Protein AF-A0A6G0AB98-F1 (afdb_monomer)

Secondary structure (DSSP, 8-state):
----PPPP-HHHHHHHHHS-EEE--TTHHHHHSPBP-SSSEEEEEEEEEEEEE-SS-EEEEEEEEEEESS-TT-EEEEEEEEETT--EEEEEEEEEEEEEEETTTTEEEEEEEEEEE--HHHHSSTT--TT-EEEE--S-SSHHHHHHHHHHHTTEEETTTTTT--

Mean predicted aligned error: 5.83 Å

Radius of gyration: 16.15 Å; Cα contacts (8 Å, |Δi|>4): 343; chains: 1; bounding box: 40×45×42 Å

Nearest PDB structures (foldseek):
  5lg4-assembly1_C  TM=4.489E-01  e=1.466E+00  Saccharomyces cerevisiae S288C
  6x7l-assembly1_A  TM=5.184E-01  e=6.003E+00  Streptomyces atroolivaceus
  7xsi-assembly3_E  TM=4.470E-01  e=6.786E+00  Sordaria araneosa
  3rpx-assembly1_A  TM=3.572E-01  e=4.698E+00  Homo sapiens

Foldseek 3Di:
DPPPQQPQAPVSLVCQLAPAQEDPDLCQVVQQPFDDDPDQKGKGKAWGPDFDDDPRFTWTKMKMKIAGNVDQLFIKIFIWTAGPVGDIAGAKMWGGFDWAALVVVRDIDHRAIKMFHFHNVQSPDPPGDRRRDIDGDPQDHGRSSRVVVNCVSSNYHYVCPPVPPD

Structure (mmCIF, N/CA/C/O backbone):
data_AF-A0A6G0AB98-F1
#
_entry.id   AF-A0A6G0AB98-F1
#
loop_
_atom_site.group_PDB
_atom_site.id
_atom_site.type_symbol
_atom_site.label_atom_id
_atom_site.label_alt_id
_atom_site.label_comp_id
_atom_site.label_asym_id
_atom_site.label_entity_id
_atom_site.label_seq_id
_atom_site.pdbx_PDB_ins_code
_atom_site.Cartn_x
_atom_site.Cartn_y
_atom_site.Cartn_z
_atom_site.occupancy
_atom_site.B_iso_or_equiv
_atom_site.auth_seq_id
_atom_site.auth_comp_id
_atom_site.auth_asym_id
_atom_site.auth_atom_id
_atom_site.pdbx_PDB_model_num
ATOM 1 N N . MET A 1 1 ? -6.832 20.910 23.004 1.00 36.12 1 MET A N 1
ATOM 2 C CA . MET A 1 1 ? -5.541 20.223 22.835 1.00 36.12 1 MET A CA 1
ATOM 3 C C . MET A 1 1 ? -5.924 18.856 22.326 1.00 36.12 1 MET A C 1
ATOM 5 O O . MET A 1 1 ? -6.606 18.168 23.071 1.00 36.12 1 MET A O 1
ATOM 9 N N . SER A 1 2 ? -5.697 18.563 21.042 1.00 37.28 2 SER A N 1
ATOM 10 C CA . SER A 1 2 ? -5.850 17.192 20.555 1.00 37.28 2 SER A CA 1
ATOM 11 C C . SER A 1 2 ? -4.825 16.373 21.320 1.00 37.28 2 SER A C 1
ATOM 13 O O . SER A 1 2 ? -3.649 16.739 21.347 1.00 37.28 2 SER A O 1
ATOM 15 N N . GLU A 1 3 ? -5.280 15.371 22.059 1.00 38.69 3 GLU A N 1
ATOM 16 C CA . GLU A 1 3 ? -4.364 14.322 22.473 1.00 38.69 3 GLU A CA 1
ATOM 17 C C . GLU A 1 3 ? -3.983 13.640 21.166 1.00 38.69 3 GLU A C 1
ATOM 19 O O . GLU A 1 3 ? -4.846 13.051 20.525 1.00 38.69 3 GLU A O 1
ATOM 24 N N . ASP A 1 4 ? -2.754 13.863 20.695 1.00 53.78 4 ASP A N 1
ATOM 25 C CA . ASP A 1 4 ? -2.233 13.122 19.552 1.00 53.78 4 ASP A CA 1
ATOM 26 C C . ASP A 1 4 ? -2.382 11.646 19.920 1.00 53.78 4 ASP A C 1
ATOM 28 O O . ASP A 1 4 ? -1.715 11.173 20.848 1.00 53.78 4 ASP A O 1
ATOM 32 N N . LEU A 1 5 ? -3.321 10.953 19.267 1.00 51.97 5 LEU A N 1
ATOM 33 C CA . LEU A 1 5 ? -3.477 9.520 19.452 1.00 51.97 5 LEU A CA 1
ATOM 34 C C . LEU A 1 5 ? -2.096 8.886 19.257 1.00 51.97 5 LEU A C 1
ATOM 36 O O . LEU A 1 5 ? -1.384 9.256 18.311 1.00 51.97 5 LEU A O 1
ATOM 40 N N . PRO A 1 6 ? -1.677 7.979 20.158 1.00 60.56 6 PRO A N 1
ATOM 41 C CA . PRO A 1 6 ? -0.426 7.279 19.957 1.00 60.56 6 PRO A CA 1
ATOM 42 C C . PRO A 1 6 ? -0.473 6.618 18.572 1.00 60.56 6 PRO A C 1
ATOM 44 O O . PRO A 1 6 ? -1.529 6.127 18.161 1.00 60.56 6 PRO A O 1
ATOM 47 N N . PRO A 1 7 ? 0.627 6.661 17.804 1.00 72.56 7 PRO A N 1
ATOM 48 C CA . PRO A 1 7 ? 0.669 5.969 16.526 1.00 72.56 7 PRO A CA 1
ATOM 49 C C . PRO A 1 7 ? 0.345 4.485 16.727 1.00 72.56 7 PRO A C 1
ATOM 51 O O . PRO A 1 7 ? 0.637 3.945 17.791 1.00 72.56 7 PRO A O 1
ATOM 54 N N . LEU A 1 8 ? -0.211 3.848 15.690 1.00 87.81 8 LEU A N 1
ATOM 55 C CA . LEU A 1 8 ? -0.480 2.406 15.681 1.00 87.81 8 LEU A CA 1
ATOM 56 C C . LEU A 1 8 ? 0.748 1.637 16.189 1.00 87.81 8 LEU A C 1
ATOM 58 O O . LEU A 1 8 ? 1.847 1.804 15.642 1.00 87.81 8 LEU A O 1
ATOM 62 N N . ASP A 1 9 ? 0.566 0.806 17.210 1.00 90.75 9 ASP A N 1
ATOM 63 C CA . ASP A 1 9 ? 1.617 -0.105 17.654 1.00 90.75 9 ASP A CA 1
ATOM 64 C C . ASP A 1 9 ? 1.677 -1.357 16.757 1.00 90.75 9 ASP A C 1
ATOM 66 O O . ASP A 1 9 ? 0.951 -1.481 15.763 1.00 90.75 9 ASP A O 1
ATOM 70 N N . GLN A 1 10 ? 2.594 -2.286 17.038 1.00 90.88 10 GLN A N 1
ATOM 71 C CA . GLN A 1 10 ? 2.712 -3.486 16.209 1.00 90.88 10 GLN A CA 1
ATOM 72 C C . GLN A 1 10 ? 1.481 -4.405 16.316 1.00 90.88 10 GLN A C 1
ATOM 74 O O . GLN A 1 10 ? 1.146 -5.061 15.330 1.00 90.88 10 GLN A O 1
ATOM 79 N N . GLU A 1 11 ? 0.787 -4.431 17.457 1.00 91.81 11 GLU A N 1
ATOM 80 C CA . GLU A 1 11 ? -0.433 -5.227 17.636 1.00 91.81 11 GLU A CA 1
ATOM 81 C C . GLU A 1 11 ? -1.573 -4.666 16.777 1.00 91.81 11 GLU A C 1
ATOM 83 O O . GLU A 1 11 ? -2.246 -5.423 16.070 1.00 91.81 11 GLU A O 1
ATOM 88 N N . ASP A 1 12 ? -1.726 -3.342 16.743 1.00 92.25 12 ASP A N 1
ATOM 89 C CA . ASP A 1 12 ? -2.669 -2.647 15.870 1.00 92.25 12 ASP A CA 1
ATOM 90 C C . ASP A 1 12 ? -2.392 -2.936 14.388 1.00 92.25 12 ASP A C 1
ATOM 92 O O . ASP A 1 12 ? -3.304 -3.240 13.612 1.00 92.25 12 ASP A O 1
ATOM 96 N N . ILE A 1 13 ? -1.122 -2.859 13.980 1.00 92.31 13 ILE A N 1
ATOM 97 C CA . ILE A 1 13 ? -0.692 -3.130 12.602 1.00 92.31 13 ILE A CA 1
ATOM 98 C C . ILE A 1 13 ? -1.013 -4.574 12.209 1.00 92.31 13 ILE A C 1
ATOM 100 O O . ILE A 1 13 ? -1.585 -4.807 11.138 1.00 92.31 13 ILE A O 1
ATOM 104 N N . ASP A 1 14 ? -0.667 -5.534 13.065 1.00 91.31 14 ASP A N 1
ATOM 105 C CA . ASP A 1 14 ? -0.902 -6.955 12.822 1.00 91.31 14 ASP A CA 1
ATOM 106 C C . ASP A 1 14 ? -2.406 -7.256 12.768 1.00 91.31 14 ASP A C 1
ATOM 108 O O . ASP A 1 14 ? -2.864 -7.996 11.890 1.00 91.31 14 ASP A O 1
ATOM 112 N N . HIS A 1 15 ? -3.201 -6.621 13.635 1.00 91.75 15 HIS A N 1
ATOM 113 C CA . HIS A 1 15 ? -4.658 -6.711 13.609 1.00 91.75 15 HIS A CA 1
ATOM 114 C C . HIS A 1 15 ? -5.240 -6.188 12.289 1.00 91.75 15 HIS A C 1
ATOM 116 O O . HIS A 1 15 ? -6.029 -6.881 11.645 1.00 91.75 15 HIS A O 1
ATOM 122 N N . LEU A 1 16 ? -4.823 -5.003 11.833 1.00 92.94 16 LEU A N 1
ATOM 123 C CA . LEU A 1 16 ? -5.271 -4.414 10.562 1.00 92.94 16 LEU A CA 1
ATOM 124 C C . LEU A 1 16 ? -4.850 -5.254 9.347 1.00 92.94 16 LEU A C 1
ATOM 126 O O . LEU A 1 16 ? -5.582 -5.344 8.354 1.00 92.94 16 LEU A O 1
ATOM 130 N N . ALA A 1 17 ? -3.682 -5.893 9.410 1.00 88.62 17 ALA A N 1
ATOM 131 C CA . ALA A 1 17 ? -3.240 -6.821 8.379 1.00 88.62 17 ALA A CA 1
ATOM 132 C C . ALA A 1 17 ? -4.113 -8.088 8.352 1.00 88.62 17 ALA A C 1
ATOM 134 O O . ALA A 1 17 ? -4.500 -8.526 7.266 1.00 88.62 17 ALA A O 1
ATOM 135 N N . ALA A 1 18 ? -4.480 -8.629 9.516 1.00 88.06 18 ALA A N 1
ATOM 136 C CA . ALA A 1 18 ? -5.177 -9.908 9.657 1.00 88.06 18 ALA A CA 1
ATOM 137 C C . ALA A 1 18 ? -6.712 -9.834 9.598 1.00 88.06 18 ALA A C 1
ATOM 139 O O . ALA A 1 18 ? -7.345 -10.852 9.314 1.00 88.06 18 ALA A O 1
ATOM 140 N N . VAL A 1 19 ? -7.322 -8.673 9.869 1.00 90.38 19 VAL A N 1
ATOM 141 C CA . VAL A 1 19 ? -8.788 -8.532 9.882 1.00 90.38 19 VAL A CA 1
ATOM 142 C C . VAL A 1 19 ? -9.377 -8.994 8.542 1.00 90.38 19 VAL A C 1
ATOM 144 O O . VAL A 1 19 ? -8.817 -8.641 7.497 1.00 90.38 19 VAL A O 1
ATOM 147 N N . PRO A 1 20 ? -10.464 -9.788 8.527 1.00 87.62 20 PRO A N 1
ATOM 148 C CA . PRO A 1 20 ? -11.136 -10.168 7.289 1.00 87.62 20 PRO A CA 1
ATOM 149 C C . PRO A 1 20 ? -11.519 -8.940 6.459 1.00 87.62 20 PRO A C 1
ATOM 151 O O . PRO A 1 20 ? -11.940 -7.921 7.001 1.00 87.62 20 PRO A O 1
ATOM 154 N N . LYS A 1 21 ? -11.349 -9.027 5.138 1.00 91.94 21 LYS A N 1
ATOM 155 C CA . LYS A 1 21 ? -11.644 -7.927 4.206 1.00 91.94 21 LYS A CA 1
ATOM 156 C C . LYS A 1 21 ? -12.653 -8.410 3.167 1.00 91.94 21 LYS A C 1
ATOM 158 O O . LYS A 1 21 ? -12.247 -8.716 2.041 1.00 91.94 21 LYS A O 1
ATOM 163 N N . PRO A 1 22 ? -13.938 -8.549 3.544 1.00 89.50 22 PRO A N 1
ATOM 164 C CA . PRO A 1 22 ? -14.971 -8.989 2.624 1.00 89.50 22 PRO A CA 1
ATOM 165 C C . PRO A 1 22 ? -15.165 -7.962 1.521 1.00 89.50 22 PRO A C 1
ATOM 167 O O . PRO A 1 22 ? -15.209 -6.752 1.747 1.00 89.50 22 PRO A O 1
ATOM 170 N N . VAL A 1 23 ? -15.285 -8.474 0.308 1.00 88.06 23 VAL A N 1
ATOM 171 C CA . VAL A 1 23 ? -15.580 -7.693 -0.878 1.00 88.06 23 VAL A CA 1
ATOM 172 C C . VAL A 1 23 ? -16.986 -8.048 -1.315 1.00 88.06 23 VAL A C 1
ATOM 174 O O . VAL A 1 23 ? -17.276 -9.196 -1.635 1.00 88.06 23 VAL A O 1
ATOM 177 N N . VAL A 1 24 ? -17.858 -7.048 -1.324 1.00 85.75 24 VAL A N 1
ATOM 178 C CA . VAL A 1 24 ? -19.284 -7.232 -1.628 1.00 85.75 24 VAL A CA 1
ATOM 179 C C . VAL A 1 24 ? -19.609 -6.965 -3.096 1.00 85.75 24 VAL A C 1
ATOM 181 O O . VAL A 1 24 ? -20.650 -7.397 -3.590 1.00 85.75 24 VAL A O 1
ATOM 184 N N . ASP A 1 25 ? -18.713 -6.288 -3.816 1.00 85.50 25 ASP A N 1
ATOM 185 C CA . ASP A 1 25 ? -18.896 -5.949 -5.224 1.00 85.50 25 ASP A CA 1
ATOM 186 C C . ASP A 1 25 ? -18.151 -6.930 -6.126 1.00 85.50 25 ASP A C 1
ATOM 188 O O . ASP A 1 25 ? -16.922 -6.982 -6.143 1.00 85.50 25 ASP A O 1
ATOM 192 N N . SER A 1 26 ? -18.895 -7.657 -6.959 1.00 84.12 26 SER A N 1
ATOM 193 C CA . SER A 1 26 ? -18.311 -8.579 -7.949 1.00 84.12 26 SER A CA 1
ATOM 194 C C . SER A 1 26 ? -17.345 -7.907 -8.943 1.00 84.12 26 SER A C 1
ATOM 196 O O . SER A 1 26 ? -16.467 -8.577 -9.480 1.00 84.12 26 SER A O 1
ATOM 198 N N . ASP A 1 27 ? -17.458 -6.588 -9.154 1.00 87.62 27 ASP A N 1
ATOM 199 C CA . ASP A 1 27 ? -16.566 -5.791 -10.012 1.00 87.62 27 ASP A CA 1
ATOM 200 C C . ASP A 1 27 ? -15.618 -4.868 -9.219 1.00 87.62 27 ASP A C 1
ATOM 202 O O . ASP A 1 27 ? -15.140 -3.852 -9.726 1.00 87.62 27 ASP A O 1
ATOM 206 N N . TRP A 1 28 ? -15.302 -5.194 -7.962 1.00 88.75 28 TRP A N 1
ATOM 207 C CA . TRP A 1 28 ? -14.364 -4.403 -7.151 1.00 88.75 28 TRP A CA 1
ATOM 208 C C . TRP A 1 28 ? -13.027 -4.139 -7.864 1.00 88.75 28 TRP A C 1
ATOM 210 O O . TRP A 1 28 ? -12.443 -3.062 -7.731 1.00 88.75 28 TRP A O 1
ATOM 220 N N . LEU A 1 29 ? -12.547 -5.103 -8.661 1.00 89.69 29 LEU A N 1
ATOM 221 C CA . LEU A 1 29 ? -11.317 -4.974 -9.436 1.00 89.69 29 LEU A CA 1
ATOM 222 C C . LEU A 1 29 ? -11.471 -3.919 -10.537 1.00 89.69 29 LEU A C 1
ATOM 224 O O . LEU A 1 29 ? -10.561 -3.115 -10.750 1.00 89.69 29 LEU A O 1
ATOM 228 N N . GLY A 1 30 ? -12.621 -3.896 -11.217 1.00 88.69 30 GLY A N 1
ATOM 229 C CA . GLY A 1 30 ? -12.983 -2.843 -12.157 1.00 88.69 30 GLY A CA 1
ATOM 230 C C . GLY A 1 30 ? -13.007 -1.482 -11.474 1.00 88.69 30 GLY A C 1
ATOM 231 O O . GLY A 1 30 ? -12.367 -0.559 -11.964 1.00 88.69 30 GLY A O 1
ATOM 232 N N . MET A 1 31 ? -13.629 -1.373 -10.298 1.00 89.00 31 MET A N 1
ATOM 233 C CA . MET A 1 31 ? -13.705 -0.130 -9.513 1.00 89.00 31 MET A CA 1
ATOM 234 C C . MET A 1 31 ? -12.331 0.371 -9.041 1.00 89.00 31 MET A C 1
ATOM 236 O O . MET A 1 31 ? -12.058 1.576 -9.060 1.00 89.00 31 MET A O 1
ATOM 240 N N . LEU A 1 32 ? -11.450 -0.549 -8.639 1.00 92.06 32 LEU A N 1
ATOM 241 C CA . LEU A 1 32 ? -10.101 -0.234 -8.178 1.00 92.06 32 LEU A CA 1
ATOM 242 C C . LEU A 1 32 ? -9.171 0.156 -9.327 1.00 92.06 32 LEU A C 1
ATOM 244 O O . LEU A 1 32 ? -8.235 0.929 -9.114 1.00 92.06 32 LEU A O 1
ATOM 248 N N . ARG A 1 33 ? -9.403 -0.349 -10.543 1.00 89.25 33 ARG A N 1
ATOM 249 C CA . ARG A 1 33 ? -8.554 -0.026 -11.690 1.00 89.25 33 ARG A CA 1
ATOM 250 C C . ARG A 1 33 ? -8.510 1.488 -11.921 1.00 89.25 33 ARG A C 1
ATOM 252 O O . ARG A 1 33 ? -9.536 2.168 -11.868 1.00 89.25 33 ARG A O 1
ATOM 259 N N . PRO A 1 34 ? -7.325 2.062 -12.177 1.00 85.12 34 PRO A N 1
ATOM 260 C CA . PRO A 1 34 ? -7.220 3.497 -12.376 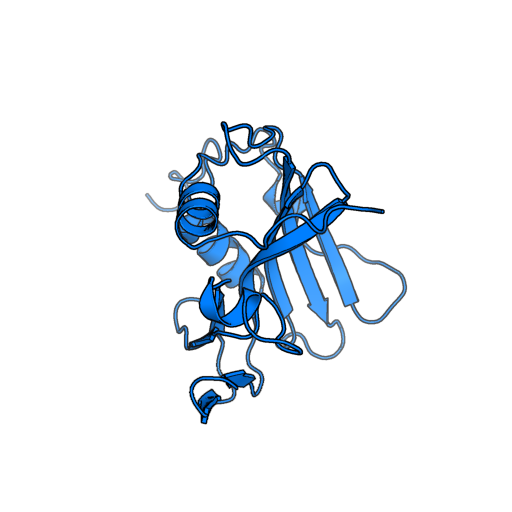1.00 85.12 34 PRO A CA 1
ATOM 261 C C . PRO A 1 34 ? -7.986 3.981 -13.613 1.00 85.12 34 PRO A C 1
ATOM 263 O O . PRO A 1 34 ? -7.680 3.604 -14.743 1.00 85.12 34 PRO A O 1
ATOM 266 N N . HIS A 1 35 ? -8.943 4.885 -13.411 1.00 85.12 35 HIS A N 1
ATOM 267 C CA . HIS A 1 35 ? -9.712 5.501 -14.495 1.00 85.12 35 HIS A CA 1
ATOM 268 C C . HIS A 1 35 ? -9.161 6.881 -14.856 1.00 85.12 35 HIS A C 1
ATOM 270 O O . HIS A 1 35 ? -8.546 7.558 -14.025 1.00 85.12 35 HIS A O 1
ATOM 276 N N . ARG A 1 36 ? -9.405 7.326 -16.100 1.00 69.75 36 ARG A N 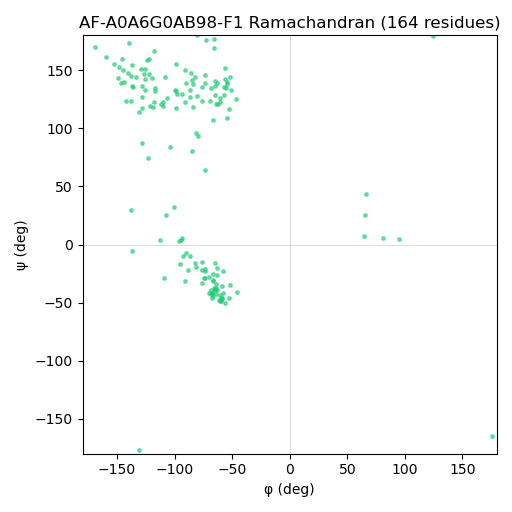1
ATOM 277 C CA . ARG A 1 36 ? -8.982 8.651 -16.586 1.00 69.75 36 ARG A CA 1
ATOM 278 C C . ARG A 1 36 ? -9.451 9.760 -15.645 1.00 69.75 36 ARG A C 1
ATOM 280 O O . ARG A 1 36 ? -10.640 10.035 -15.529 1.00 69.75 36 ARG A O 1
ATOM 287 N N . ARG A 1 37 ? -8.484 10.456 -15.053 1.00 66.38 37 ARG A N 1
ATOM 288 C CA . ARG A 1 37 ? -8.663 11.758 -14.403 1.00 66.38 37 ARG A CA 1
ATOM 289 C C . ARG A 1 37 ? -7.815 12.801 -15.129 1.00 66.38 37 ARG A C 1
ATOM 291 O O . ARG A 1 37 ? -6.966 12.462 -15.949 1.00 66.38 37 ARG A O 1
ATOM 298 N N . ARG A 1 38 ? -8.054 14.087 -14.857 1.00 69.38 38 ARG A N 1
ATOM 299 C CA . ARG A 1 38 ? -7.125 15.149 -15.279 1.00 69.38 38 ARG A CA 1
ATOM 300 C C . ARG A 1 38 ? -5.794 14.961 -14.535 1.00 69.38 38 ARG A C 1
ATOM 302 O O . ARG A 1 38 ? -5.808 14.883 -13.312 1.00 69.38 38 ARG A O 1
ATOM 309 N N . GLY A 1 39 ? -4.675 14.929 -15.259 1.00 81.50 39 GLY A N 1
ATOM 310 C CA . GLY A 1 39 ? -3.323 14.785 -14.701 1.00 81.50 39 GLY A CA 1
ATOM 311 C C . GLY A 1 39 ? -2.556 13.603 -15.298 1.00 81.50 39 GLY A C 1
ATOM 312 O O . GLY A 1 39 ? -3.082 12.898 -16.147 1.00 81.50 39 GLY A O 1
ATOM 313 N N . ILE A 1 40 ? -1.307 13.407 -14.861 1.00 83.31 40 ILE A N 1
ATOM 314 C CA . ILE A 1 40 ? -0.446 12.297 -15.317 1.00 83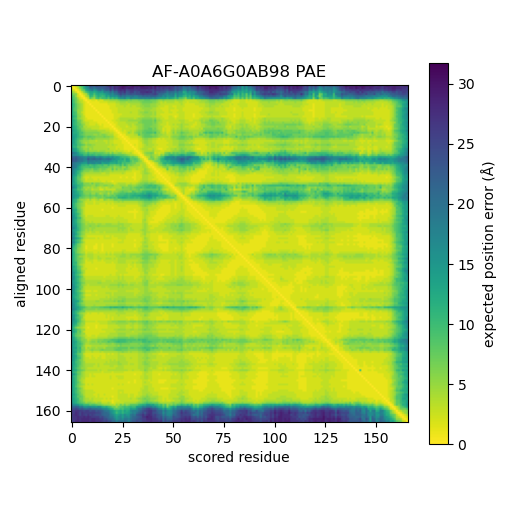.31 40 ILE A CA 1
ATOM 315 C C . ILE A 1 40 ? -0.714 10.977 -14.585 1.00 83.31 40 ILE A C 1
ATOM 317 O O . ILE A 1 40 ? -0.260 9.932 -15.033 1.00 83.31 40 ILE A O 1
ATOM 321 N N . ASN A 1 41 ? -1.417 11.021 -13.451 1.00 88.12 41 ASN A N 1
ATOM 322 C CA . ASN A 1 41 ? -1.728 9.849 -12.643 1.00 88.12 41 ASN A CA 1
ATOM 323 C C . ASN A 1 41 ? -3.204 9.489 -12.795 1.00 88.12 41 ASN A C 1
ATOM 325 O O . ASN A 1 41 ? -4.085 10.310 -12.530 1.00 88.12 41 ASN A O 1
ATOM 329 N N . LEU A 1 42 ? -3.460 8.240 -13.161 1.00 88.44 42 LEU A N 1
ATOM 330 C CA . LEU A 1 42 ? -4.763 7.617 -12.992 1.00 88.44 42 LEU A CA 1
ATOM 331 C C . LEU A 1 42 ? -4.868 7.106 -11.559 1.00 88.44 42 LEU A C 1
ATOM 333 O O . LEU A 1 42 ? -3.873 6.627 -11.017 1.00 88.44 42 LEU A O 1
ATOM 337 N N . VAL A 1 43 ? -6.060 7.177 -10.965 1.00 91.31 43 VAL A N 1
ATOM 338 C CA . VAL A 1 43 ? -6.309 6.675 -9.607 1.00 91.31 43 VAL A CA 1
ATOM 339 C C . VAL A 1 43 ? -7.638 5.931 -9.568 1.00 91.31 43 VAL A C 1
ATOM 341 O O . VAL A 1 43 ? -8.627 6.413 -10.126 1.00 91.31 43 VAL A O 1
ATOM 344 N N . GLY A 1 44 ? -7.654 4.784 -8.900 1.00 93.62 44 GLY A N 1
ATOM 345 C CA . GLY A 1 44 ? -8.861 4.076 -8.488 1.00 93.62 44 GLY A CA 1
ATOM 346 C C . GLY A 1 44 ? -8.850 3.832 -6.981 1.00 93.62 44 GLY A C 1
ATOM 347 O O . GLY A 1 44 ? -7.804 3.919 -6.329 1.00 93.62 44 GLY A O 1
ATOM 348 N N . ARG A 1 45 ? -10.036 3.609 -6.420 1.00 94.81 45 ARG A N 1
ATOM 349 C CA . ARG A 1 45 ? -10.271 3.435 -4.984 1.00 94.81 45 ARG A CA 1
ATOM 350 C C . ARG A 1 45 ? -11.420 2.454 -4.803 1.00 94.81 45 ARG A C 1
ATOM 352 O O . ARG A 1 45 ? -12.412 2.560 -5.518 1.00 94.81 45 ARG A O 1
ATOM 359 N N . TYR A 1 46 ? -11.281 1.558 -3.837 1.00 95.19 46 TYR A N 1
ATOM 360 C CA . TYR A 1 46 ? -12.346 0.670 -3.395 1.00 95.19 46 TYR A CA 1
ATOM 361 C C . TYR A 1 46 ? -12.429 0.732 -1.871 1.00 95.19 46 TYR A C 1
ATOM 363 O O . TYR A 1 46 ? -11.472 0.369 -1.189 1.00 95.19 46 TYR A O 1
ATOM 371 N N . ASP A 1 47 ? -13.533 1.255 -1.347 1.00 95.00 47 ASP A N 1
ATOM 372 C CA . ASP A 1 47 ? -13.781 1.309 0.092 1.00 95.00 47 ASP A CA 1
ATOM 373 C C . ASP A 1 47 ? -14.298 -0.054 0.559 1.00 95.00 47 ASP A C 1
ATOM 375 O O . ASP A 1 47 ? -15.239 -0.590 -0.026 1.00 95.00 47 ASP A O 1
ATOM 379 N N . LEU A 1 48 ? -13.670 -0.627 1.588 1.00 93.50 48 LEU A N 1
ATOM 380 C CA . LEU A 1 48 ? -14.155 -1.874 2.170 1.00 93.50 48 LEU A CA 1
ATOM 381 C C . LEU A 1 48 ? -15.419 -1.579 2.994 1.00 93.50 48 LEU A C 1
ATOM 383 O O . LEU A 1 48 ? -15.474 -0.557 3.683 1.00 93.50 48 LEU A O 1
ATOM 387 N N . PRO A 1 49 ? -16.443 -2.444 2.917 1.00 87.25 49 PRO A N 1
ATOM 388 C CA . PRO A 1 49 ? -17.758 -2.164 3.490 1.00 87.25 49 PRO A CA 1
ATOM 389 C C . PRO A 1 49 ? -17.757 -2.182 5.022 1.00 87.25 49 PRO A C 1
ATOM 391 O O . PRO A 1 49 ? -18.574 -1.507 5.645 1.00 87.25 49 PRO A O 1
ATOM 394 N N . GLU A 1 50 ? -16.854 -2.954 5.629 1.00 85.94 50 GLU A N 1
ATOM 395 C CA . GLU A 1 50 ? -16.771 -3.113 7.076 1.00 85.94 50 GLU A CA 1
ATOM 396 C C . GLU A 1 50 ? -15.773 -2.126 7.687 1.00 85.94 50 GLU A C 1
ATOM 398 O O . GLU A 1 50 ? -14.620 -2.007 7.260 1.00 85.94 50 GLU A O 1
ATOM 403 N N . SER A 1 51 ? -16.224 -1.417 8.720 1.00 85.06 51 SER A N 1
ATOM 404 C CA . SER A 1 51 ? -15.342 -0.658 9.599 1.00 85.06 51 SER A CA 1
ATOM 405 C C . SER A 1 51 ? -14.565 -1.601 10.511 1.00 85.06 51 SER A C 1
ATOM 407 O O . SER A 1 51 ? -15.108 -2.593 10.995 1.00 85.06 51 SER A O 1
ATOM 409 N N . VAL A 1 52 ? -13.324 -1.240 10.820 1.00 86.88 52 VAL A N 1
ATOM 410 C CA . VAL A 1 52 ? -12.554 -1.908 11.871 1.00 86.88 52 VAL A CA 1
ATOM 411 C C . VAL A 1 52 ? -12.952 -1.279 13.200 1.00 86.88 52 VAL A C 1
ATOM 413 O O . VAL A 1 52 ? -12.758 -0.077 13.386 1.00 86.88 52 VAL A O 1
ATOM 416 N N . GLU A 1 53 ? -13.516 -2.080 14.104 1.00 82.94 53 GLU A N 1
ATOM 417 C CA . GLU A 1 53 ? -13.804 -1.684 15.484 1.00 82.94 53 GLU A CA 1
ATOM 418 C C . GLU A 1 53 ? -13.225 -2.719 16.463 1.00 82.94 53 GLU A C 1
ATOM 420 O O . GLU A 1 53 ? -13.621 -3.885 16.476 1.00 82.94 53 GLU A O 1
ATOM 425 N N . SER A 1 54 ? -12.287 -2.280 17.300 1.00 78.25 54 SER A N 1
ATOM 426 C CA . SER A 1 54 ? -11.732 -3.016 18.438 1.00 78.25 54 SER A CA 1
ATOM 427 C C . SER A 1 54 ? -11.754 -2.126 19.691 1.00 78.25 54 SER A C 1
ATOM 429 O O . SER A 1 54 ? -12.263 -1.006 19.658 1.00 78.25 54 SER A O 1
ATOM 431 N N . GLN A 1 55 ? -11.225 -2.606 20.823 1.00 71.50 55 GLN A N 1
ATOM 432 C CA . GLN A 1 55 ? -11.076 -1.749 22.010 1.00 71.50 55 GLN A CA 1
ATOM 433 C C . GLN A 1 55 ? -10.114 -0.571 21.773 1.00 71.50 55 GLN A C 1
ATOM 435 O O . GLN A 1 55 ? -10.269 0.456 22.430 1.00 71.50 55 GLN A O 1
ATOM 440 N N . ALA A 1 56 ? -9.157 -0.717 20.850 1.00 77.88 56 ALA A N 1
ATOM 441 C CA . ALA A 1 56 ? -8.104 0.262 20.575 1.00 77.88 56 ALA A CA 1
ATOM 442 C C . ALA A 1 56 ? -8.276 0.985 19.227 1.00 77.88 56 ALA A C 1
ATOM 444 O O . ALA A 1 56 ? -7.885 2.142 19.096 1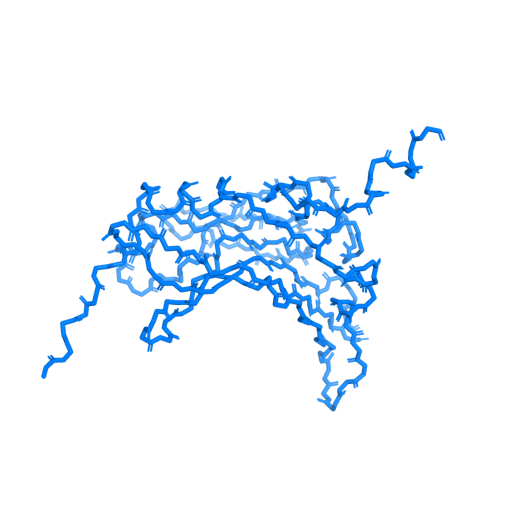.00 77.88 56 ALA A O 1
ATOM 445 N N . LEU A 1 57 ? -8.903 0.342 18.235 1.00 86.56 57 LEU A N 1
ATOM 446 C CA . LEU A 1 57 ? -9.000 0.855 16.869 1.00 86.56 57 LEU A CA 1
ATOM 447 C C . LEU A 1 57 ? -10.441 1.124 16.464 1.00 86.56 57 LEU A C 1
ATOM 449 O O . LEU A 1 57 ? -11.321 0.280 16.620 1.00 86.56 57 LEU A O 1
ATOM 453 N N . LYS A 1 58 ? -10.661 2.285 15.850 1.00 91.56 58 LYS A N 1
ATOM 454 C CA . LYS A 1 58 ? -11.903 2.601 15.151 1.00 91.56 58 LYS A CA 1
ATOM 455 C C . LYS A 1 58 ? -11.596 3.313 13.846 1.00 91.56 58 LYS A C 1
ATOM 457 O O . LYS A 1 58 ? -10.971 4.371 13.860 1.00 91.56 58 LYS A O 1
ATOM 462 N N . GLY A 1 59 ? -12.064 2.767 12.728 1.00 94.12 59 GLY A N 1
ATOM 463 C CA . GLY A 1 59 ? -11.846 3.391 11.429 1.00 94.12 59 GLY A CA 1
ATOM 464 C C . GLY A 1 59 ? -12.353 2.582 10.245 1.00 94.12 59 GLY A C 1
ATOM 465 O O . GLY A 1 59 ? -13.141 1.648 10.381 1.00 94.12 59 GLY A O 1
ATOM 466 N N . THR A 1 60 ? -11.894 2.961 9.059 1.00 96.00 60 THR A N 1
ATOM 467 C CA . THR A 1 60 ? -12.283 2.349 7.784 1.00 96.00 60 THR A CA 1
ATOM 468 C C . THR A 1 60 ? -11.060 1.895 7.009 1.00 96.00 60 THR A C 1
ATOM 470 O O . THR A 1 60 ? -9.981 2.478 7.127 1.00 96.00 60 THR A O 1
ATOM 473 N N . LEU A 1 61 ? -11.234 0.856 6.196 1.00 96.31 61 LEU A N 1
ATOM 474 C CA . LEU A 1 61 ? -10.208 0.381 5.281 1.00 96.31 61 LEU A CA 1
ATOM 475 C C . LEU A 1 61 ? -10.595 0.711 3.841 1.00 96.31 61 LEU A C 1
ATOM 477 O O . LEU A 1 61 ? -11.759 0.632 3.454 1.00 96.31 61 LEU A O 1
ATOM 481 N N . HIS A 1 62 ? -9.605 1.035 3.022 1.00 96.56 62 HIS A N 1
ATOM 482 C CA . HIS A 1 62 ? -9.796 1.133 1.583 1.00 96.56 62 HIS A CA 1
ATOM 483 C C . HIS A 1 62 ? -8.566 0.660 0.822 1.00 96.56 62 HIS A C 1
ATOM 485 O O . HIS A 1 62 ? -7.425 0.798 1.271 1.00 96.56 62 HIS A O 1
ATOM 491 N N . LEU A 1 63 ? -8.815 0.135 -0.369 1.00 96.94 63 LEU A N 1
ATOM 492 C CA . LEU A 1 63 ? -7.804 -0.117 -1.376 1.00 96.94 63 LEU A CA 1
ATOM 493 C C . LEU A 1 63 ? -7.667 1.107 -2.276 1.00 96.94 63 LEU A C 1
ATOM 495 O O . LEU A 1 63 ? -8.636 1.822 -2.551 1.00 96.94 63 LEU A O 1
ATOM 499 N N . TYR A 1 64 ? -6.469 1.320 -2.800 1.00 96.81 64 TYR A N 1
ATOM 500 C CA . TYR A 1 64 ? -6.243 2.271 -3.879 1.00 96.81 64 TYR A CA 1
ATOM 501 C C . TYR A 1 64 ? -5.297 1.684 -4.917 1.00 96.81 64 TYR A C 1
ATOM 503 O O . TYR A 1 64 ? -4.436 0.876 -4.583 1.00 96.81 64 TYR A O 1
ATOM 511 N N . ALA A 1 65 ? -5.407 2.164 -6.151 1.00 97.38 65 ALA A N 1
ATOM 512 C CA . ALA A 1 65 ? -4.431 1.928 -7.203 1.00 97.38 65 ALA A CA 1
ATOM 513 C C . ALA A 1 65 ? -4.105 3.242 -7.912 1.00 97.38 65 ALA A C 1
ATOM 515 O O . ALA A 1 65 ? -4.972 4.096 -8.108 1.00 97.38 65 ALA A O 1
ATOM 516 N N . ARG A 1 66 ? -2.851 3.407 -8.320 1.00 96.06 66 ARG A N 1
ATOM 517 C CA . ARG A 1 66 ? -2.344 4.552 -9.069 1.00 96.06 66 ARG A CA 1
ATOM 518 C C . ARG A 1 66 ? -1.447 4.063 -10.196 1.00 96.06 66 ARG A C 1
ATOM 520 O O . ARG A 1 66 ? -0.564 3.238 -9.977 1.00 96.06 66 ARG A O 1
ATOM 527 N N . LEU A 1 67 ? -1.629 4.643 -11.377 1.00 96.25 67 LEU A N 1
ATOM 528 C CA . LEU A 1 67 ? -0.771 4.419 -12.536 1.00 96.25 67 LEU A CA 1
ATOM 529 C C . LEU A 1 67 ? -0.309 5.754 -13.112 1.00 96.25 67 LEU A C 1
ATOM 531 O O . LEU A 1 67 ? -1.141 6.605 -13.438 1.00 96.25 67 LEU A O 1
ATOM 535 N N . ASN A 1 68 ? 0.998 5.924 -13.288 1.00 94.69 68 ASN A N 1
ATOM 536 C CA . ASN A 1 68 ? 1.541 7.018 -14.077 1.00 94.69 68 ASN A CA 1
ATOM 537 C C . ASN A 1 68 ? 1.376 6.714 -15.576 1.00 94.69 68 ASN A C 1
ATOM 539 O O . ASN A 1 68 ? 1.836 5.695 -16.085 1.00 94.69 68 ASN A O 1
ATOM 543 N N . GLN A 1 69 ? 0.708 7.609 -16.301 1.00 91.00 69 GLN A N 1
ATOM 544 C CA . GLN A 1 69 ? 0.401 7.429 -17.722 1.00 91.00 69 GLN A CA 1
ATOM 545 C C . GLN A 1 69 ? 1.614 7.595 -18.640 1.00 91.00 69 GLN A C 1
ATOM 547 O O . GLN A 1 69 ? 1.583 7.123 -19.773 1.00 91.00 69 GLN A O 1
ATOM 552 N N . GLN A 1 70 ? 2.650 8.299 -18.185 1.00 92.75 70 GLN A N 1
ATOM 553 C CA . GLN A 1 70 ? 3.882 8.514 -18.947 1.00 92.75 70 GLN A CA 1
ATOM 554 C C . GLN A 1 70 ? 4.918 7.428 -18.652 1.00 92.75 70 GLN A C 1
ATOM 556 O O . GLN A 1 70 ? 5.682 7.054 -19.538 1.00 92.75 70 GLN A O 1
ATOM 561 N N . TYR A 1 71 ? 4.908 6.900 -17.429 1.00 92.75 71 TYR A N 1
ATOM 562 C CA . TYR A 1 71 ? 5.825 5.867 -16.964 1.00 92.75 71 TYR A CA 1
ATOM 563 C C . TYR A 1 71 ? 5.026 4.728 -16.346 1.00 92.75 71 TYR A C 1
ATOM 565 O O . TYR A 1 71 ? 4.801 4.702 -15.147 1.00 92.75 71 TYR A O 1
ATOM 573 N N . VAL A 1 72 ? 4.595 3.765 -17.160 1.00 92.94 72 VAL A N 1
ATOM 574 C CA . VAL A 1 72 ? 3.711 2.679 -16.695 1.00 92.94 72 VAL A CA 1
ATOM 575 C C . VAL A 1 72 ? 4.339 1.777 -15.628 1.00 92.94 72 VAL A C 1
ATOM 577 O O . VAL A 1 72 ? 3.609 1.116 -14.900 1.00 92.94 72 VAL A O 1
ATOM 580 N N . ALA A 1 73 ? 5.672 1.771 -15.515 1.00 95.50 73 ALA A N 1
ATOM 581 C CA . ALA A 1 73 ? 6.402 1.110 -14.434 1.00 95.50 73 ALA A CA 1
ATOM 582 C C . ALA A 1 73 ? 6.299 1.866 -13.093 1.00 95.50 73 ALA A C 1
ATOM 584 O O . ALA A 1 73 ? 6.466 1.270 -12.037 1.00 95.50 73 ALA A O 1
ATOM 585 N N . ASP A 1 74 ? 5.970 3.160 -13.117 1.00 95.94 74 ASP A N 1
ATOM 586 C CA . ASP A 1 74 ? 5.661 3.962 -11.935 1.00 95.94 74 ASP A CA 1
ATOM 587 C C . ASP A 1 74 ? 4.180 3.778 -11.559 1.00 95.94 74 ASP A C 1
ATOM 589 O O . ASP A 1 74 ? 3.300 4.589 -11.872 1.00 95.94 74 ASP A O 1
ATOM 593 N N . TYR A 1 75 ? 3.906 2.667 -10.882 1.00 97.31 75 TYR A N 1
ATOM 594 C CA . TYR A 1 75 ? 2.596 2.334 -10.336 1.00 97.31 75 TYR A CA 1
ATOM 595 C C . TYR A 1 75 ? 2.661 2.105 -8.829 1.00 97.31 75 TYR A C 1
ATOM 597 O O . TYR A 1 75 ? 3.719 1.839 -8.255 1.00 97.31 75 TYR A O 1
ATOM 605 N N . SER A 1 76 ? 1.511 2.221 -8.172 1.00 97.56 76 SER A N 1
ATOM 606 C CA . SER A 1 76 ? 1.364 1.827 -6.775 1.00 97.56 76 SER A CA 1
ATOM 607 C C . SER A 1 76 ? -0.046 1.339 -6.474 1.00 97.56 76 SER A C 1
ATOM 609 O O . SER A 1 76 ? -1.015 1.883 -6.993 1.00 97.56 76 SER A O 1
ATOM 611 N N . THR A 1 77 ? -0.175 0.337 -5.615 1.00 98.31 77 THR A N 1
ATOM 612 C CA . THR A 1 77 ? -1.460 -0.127 -5.075 1.00 98.31 77 THR A CA 1
ATOM 613 C C . THR A 1 77 ? -1.284 -0.474 -3.609 1.00 98.31 77 THR A C 1
ATOM 615 O O . THR A 1 77 ? -0.196 -0.883 -3.207 1.00 98.31 77 THR A O 1
ATOM 618 N N . GLY A 1 78 ? -2.301 -0.282 -2.780 1.00 97.19 78 GLY A N 1
ATOM 619 C CA . GLY A 1 78 ? -2.144 -0.544 -1.354 1.00 97.19 78 GLY A CA 1
ATOM 620 C C . GLY A 1 78 ? -3.434 -0.545 -0.560 1.00 97.19 78 GLY A C 1
ATOM 621 O O . GLY A 1 78 ? -4.485 -0.135 -1.052 1.00 97.19 78 GLY A O 1
ATOM 622 N N . LEU A 1 79 ? -3.302 -0.995 0.684 1.00 96.88 79 LEU A N 1
ATOM 623 C CA . LEU A 1 79 ? -4.321 -0.959 1.722 1.00 96.88 79 LEU A CA 1
ATOM 624 C C . LEU A 1 79 ? -4.048 0.222 2.654 1.00 96.88 79 LEU A C 1
ATOM 626 O O . LEU A 1 79 ? -2.921 0.420 3.120 1.00 96.88 79 LEU A O 1
ATOM 630 N N . VAL A 1 80 ? -5.091 0.988 2.945 1.00 96.19 80 VAL A N 1
ATOM 631 C CA . VAL A 1 80 ? -5.036 2.140 3.840 1.00 96.19 80 VAL A CA 1
ATOM 632 C C . VAL A 1 80 ? -6.083 1.984 4.927 1.00 96.19 80 VAL A C 1
ATOM 634 O O . VAL A 1 80 ? -7.240 1.704 4.626 1.00 96.19 80 VAL A O 1
ATOM 637 N N . PHE A 1 81 ? -5.673 2.221 6.166 1.00 95.69 81 PHE A N 1
ATOM 638 C CA . PHE A 1 81 ? -6.561 2.422 7.302 1.00 95.69 81 PHE A CA 1
ATOM 639 C C . PHE A 1 81 ? -6.717 3.917 7.559 1.00 95.69 81 PHE A C 1
ATOM 641 O O . PHE A 1 81 ? -5.722 4.638 7.593 1.00 95.69 81 PHE A O 1
ATOM 648 N N . THR A 1 82 ? -7.948 4.385 7.728 1.00 94.38 82 THR A N 1
ATOM 649 C CA . THR A 1 82 ? -8.246 5.752 8.156 1.00 94.38 82 THR A CA 1
ATOM 650 C C . THR A 1 82 ? -9.001 5.691 9.475 1.00 94.38 82 THR A C 1
ATOM 652 O O . THR A 1 82 ? -10.088 5.112 9.517 1.00 94.38 82 THR A O 1
ATOM 655 N N . ASP A 1 83 ? -8.424 6.259 10.532 1.00 92.19 83 ASP A N 1
ATOM 656 C CA . ASP A 1 83 ? -9.020 6.257 11.869 1.00 92.19 83 ASP A CA 1
ATOM 657 C C . ASP A 1 83 ? -10.224 7.216 11.982 1.00 92.19 83 ASP A C 1
ATOM 659 O O . ASP A 1 83 ? -10.578 7.937 11.043 1.00 92.19 83 ASP A O 1
ATOM 663 N N . GLY A 1 84 ? -10.879 7.216 13.144 1.00 87.88 84 GLY A N 1
ATOM 664 C CA . GLY A 1 84 ? -12.022 8.086 13.435 1.00 87.88 84 GLY A CA 1
ATOM 665 C C . GLY A 1 84 ? -11.706 9.588 13.469 1.00 87.88 84 GLY A C 1
ATOM 666 O O . GLY A 1 84 ? -12.634 10.392 13.381 1.00 87.88 84 GLY A O 1
ATOM 667 N N . GLU A 1 85 ? -10.432 9.974 13.570 1.00 88.06 85 GLU A N 1
ATOM 668 C CA . GLU A 1 85 ? -9.974 11.369 13.532 1.00 88.06 85 GLU A CA 1
ATOM 669 C C . GLU A 1 85 ? -9.580 11.822 12.116 1.00 88.06 85 GLU A C 1
ATOM 671 O O . GLU A 1 85 ? -9.412 13.016 11.856 1.00 88.06 85 GLU A O 1
ATOM 676 N N . GLY A 1 86 ? -9.495 10.882 11.172 1.00 89.00 86 GLY A N 1
ATOM 677 C CA . GLY A 1 86 ? -9.126 11.114 9.780 1.00 89.00 86 GLY A CA 1
ATOM 678 C C . GLY A 1 86 ? -7.642 10.892 9.478 1.00 89.00 86 GLY A C 1
ATOM 679 O O . GLY A 1 86 ? -7.223 11.114 8.334 1.00 89.00 86 GLY A O 1
ATOM 680 N N . ASN A 1 87 ? -6.839 10.426 10.439 1.00 89.06 87 ASN A N 1
ATOM 681 C CA . ASN A 1 87 ? -5.451 10.048 10.183 1.00 89.06 87 ASN A CA 1
ATOM 682 C C . ASN A 1 87 ? -5.424 8.794 9.310 1.00 89.06 87 ASN A C 1
ATOM 684 O O . ASN A 1 87 ? -6.174 7.846 9.528 1.00 89.06 87 ASN A O 1
ATOM 688 N N . SER A 1 88 ? -4.575 8.798 8.281 1.00 91.81 88 SER A N 1
ATOM 689 C CA . SER A 1 88 ? -4.518 7.720 7.291 1.00 91.81 88 SER A CA 1
ATOM 690 C C . SER A 1 88 ? -3.161 7.030 7.281 1.00 91.81 88 SER A C 1
ATOM 692 O O . SER A 1 88 ? -2.141 7.652 6.978 1.00 91.81 88 SER A O 1
ATOM 694 N N . TYR A 1 89 ? -3.182 5.722 7.506 1.00 92.38 89 TYR A N 1
ATOM 695 C CA . TYR A 1 89 ? -2.026 4.84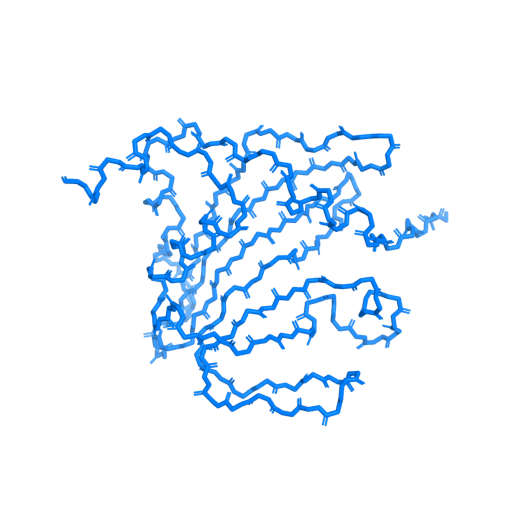7 7.626 1.00 92.38 89 TYR A CA 1
ATOM 696 C C . TYR A 1 89 ? -1.973 3.889 6.436 1.00 92.38 89 TYR A C 1
ATOM 698 O O . TYR A 1 89 ? -2.908 3.126 6.186 1.00 92.38 89 TYR A O 1
ATOM 706 N N . ARG A 1 90 ? -0.878 3.925 5.668 1.00 93.88 90 ARG A N 1
ATOM 707 C CA . ARG A 1 90 ? -0.648 2.969 4.571 1.00 93.88 90 ARG A CA 1
ATOM 708 C C . ARG A 1 90 ? -0.102 1.677 5.158 1.00 93.88 90 ARG A C 1
ATOM 710 O O . ARG A 1 90 ? 1.099 1.573 5.373 1.00 93.88 90 ARG A O 1
ATOM 717 N N . ILE A 1 91 ? -0.992 0.719 5.396 1.00 95.06 91 ILE A N 1
ATOM 718 C CA . ILE A 1 91 ? -0.662 -0.550 6.051 1.00 95.06 91 ILE A CA 1
ATOM 719 C C . ILE A 1 91 ? 0.251 -1.397 5.164 1.00 95.06 91 ILE A C 1
ATOM 721 O O . ILE A 1 91 ? 1.281 -1.898 5.612 1.00 95.06 91 ILE A O 1
ATOM 725 N N . LEU A 1 92 ? -0.096 -1.498 3.881 1.00 96.06 92 LEU A N 1
ATOM 726 C CA . LEU A 1 92 ? 0.686 -2.222 2.886 1.00 96.06 92 LEU A CA 1
ATOM 727 C C . LEU A 1 92 ? 0.608 -1.501 1.544 1.00 96.06 92 LEU A C 1
ATOM 729 O O . LEU A 1 92 ? -0.461 -1.025 1.152 1.00 96.06 92 LEU A O 1
ATOM 733 N N . ARG A 1 93 ? 1.725 -1.427 0.820 1.00 97.44 93 ARG A N 1
ATOM 734 C CA . ARG A 1 93 ? 1.751 -0.882 -0.542 1.00 97.44 93 ARG A CA 1
ATOM 735 C C . ARG A 1 93 ? 2.700 -1.658 -1.440 1.00 97.44 93 ARG A C 1
ATOM 737 O O . ARG A 1 93 ? 3.898 -1.671 -1.198 1.00 97.44 93 ARG A O 1
ATOM 744 N N . CYS A 1 94 ? 2.187 -2.172 -2.545 1.00 98.25 94 CYS A N 1
ATOM 745 C CA . CYS A 1 94 ? 2.982 -2.701 -3.644 1.00 98.25 94 CYS A CA 1
ATOM 746 C C . CYS A 1 94 ? 3.336 -1.558 -4.601 1.00 98.25 94 CYS A C 1
ATOM 748 O O . CYS A 1 94 ? 2.453 -0.825 -5.058 1.00 98.25 94 CYS A O 1
ATOM 750 N N . ASN A 1 95 ? 4.620 -1.402 -4.905 1.00 97.81 95 ASN A N 1
ATOM 751 C CA . ASN A 1 95 ? 5.130 -0.377 -5.805 1.00 97.81 95 ASN A CA 1
ATOM 752 C C . ASN A 1 95 ? 5.852 -1.001 -6.993 1.00 97.81 95 ASN A C 1
ATOM 754 O O . ASN A 1 95 ? 6.591 -1.976 -6.845 1.00 97.81 95 ASN A O 1
ATOM 758 N N . GLY A 1 96 ? 5.691 -0.373 -8.155 1.00 97.75 96 GLY A N 1
ATOM 759 C CA . GLY A 1 96 ? 6.524 -0.670 -9.309 1.00 97.75 96 GLY A CA 1
ATOM 760 C C . GLY A 1 96 ? 7.991 -0.288 -9.089 1.00 97.75 96 GLY A C 1
ATOM 761 O O . GLY A 1 96 ? 8.327 0.373 -8.095 1.00 97.75 96 GLY A O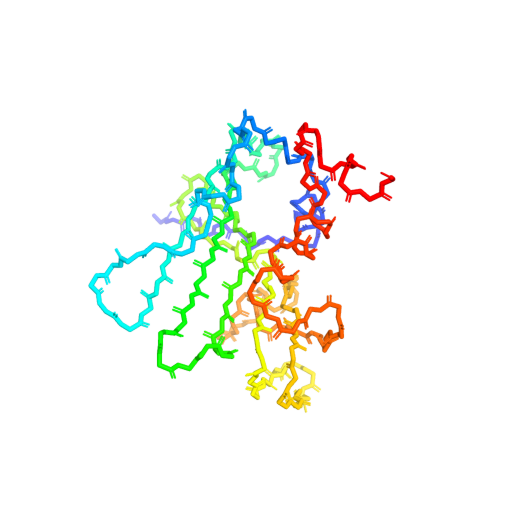 1
ATOM 762 N N . PRO A 1 97 ? 8.878 -0.723 -9.998 1.00 97.12 97 PRO A N 1
ATOM 763 C CA . PRO A 1 97 ? 10.310 -0.538 -9.845 1.00 97.12 97 PRO A CA 1
ATOM 764 C C . PRO A 1 97 ? 10.660 0.948 -9.781 1.00 97.12 97 PRO A C 1
ATOM 766 O O . PRO A 1 97 ? 10.308 1.740 -10.656 1.00 97.12 97 PRO A O 1
ATOM 769 N N . HIS A 1 98 ? 11.307 1.309 -8.681 1.00 94.94 98 HIS A N 1
ATOM 770 C CA . HIS A 1 98 ? 12.032 2.554 -8.511 1.00 94.94 98 HIS A CA 1
ATOM 771 C C . HIS A 1 98 ? 13.028 2.368 -7.370 1.00 94.94 98 HIS A C 1
ATOM 773 O O . HIS A 1 98 ? 12.893 1.482 -6.523 1.00 94.94 98 HIS A O 1
ATOM 779 N N . ARG A 1 99 ? 14.027 3.244 -7.316 1.00 95.88 99 ARG A N 1
ATOM 780 C CA . ARG A 1 99 ? 15.005 3.242 -6.233 1.00 95.88 99 ARG A CA 1
ATOM 781 C C . ARG A 1 99 ? 14.353 3.678 -4.915 1.00 95.88 99 ARG A C 1
ATOM 783 O O . ARG A 1 99 ? 13.849 4.797 -4.822 1.00 95.88 99 ARG A O 1
ATOM 790 N N . HIS A 1 100 ? 14.452 2.838 -3.886 1.00 96.44 100 HIS A N 1
ATOM 791 C CA . HIS A 1 100 ? 13.940 3.113 -2.536 1.00 96.44 100 HIS A CA 1
ATOM 792 C C . HIS A 1 100 ? 15.056 3.021 -1.487 1.00 96.44 100 HIS A C 1
ATOM 794 O O . HIS A 1 100 ? 15.989 2.234 -1.639 1.00 96.44 100 HIS A O 1
ATOM 800 N N . TYR A 1 101 ? 14.978 3.832 -0.430 1.00 96.69 101 TYR A N 1
ATOM 801 C CA . TYR A 1 101 ? 15.930 3.808 0.684 1.00 96.69 101 TYR A CA 1
ATOM 802 C C . TYR A 1 101 ? 15.205 3.540 1.996 1.00 96.69 101 TYR A C 1
ATOM 804 O O . TYR A 1 101 ? 14.377 4.337 2.438 1.00 96.69 101 TYR A O 1
ATOM 812 N N . ASN A 1 102 ? 15.573 2.436 2.630 1.00 97.06 102 ASN A N 1
ATOM 813 C CA . ASN A 1 102 ? 15.158 2.086 3.973 1.00 97.06 102 ASN A CA 1
ATOM 814 C C . ASN A 1 102 ? 16.026 2.870 4.967 1.00 97.06 102 ASN A C 1
ATOM 816 O O . ASN A 1 102 ? 17.138 2.457 5.300 1.00 97.06 102 ASN A O 1
ATOM 820 N N . SER A 1 103 ? 15.540 4.039 5.395 1.00 94.81 103 SER A N 1
ATOM 821 C CA . SER A 1 103 ? 16.305 5.000 6.201 1.00 94.81 103 SER A CA 1
ATOM 822 C C . SER A 1 103 ? 16.819 4.437 7.523 1.00 94.81 103 SER A C 1
ATOM 824 O O . SER A 1 103 ? 17.959 4.722 7.882 1.00 94.81 103 SER A O 1
ATOM 826 N N . LEU A 1 104 ? 16.008 3.650 8.238 1.00 93.88 104 LEU A N 1
ATOM 827 C CA . LEU A 1 104 ? 16.421 3.058 9.516 1.00 93.88 104 LEU A CA 1
ATOM 828 C C . LEU A 1 104 ? 17.399 1.889 9.323 1.00 93.88 104 LEU A C 1
ATOM 830 O O . LEU A 1 104 ? 18.256 1.661 10.170 1.00 93.88 104 LEU A O 1
ATOM 834 N N . GLU A 1 105 ? 17.307 1.182 8.195 1.00 95.81 105 GLU A N 1
ATOM 835 C CA . GLU A 1 105 ? 18.201 0.072 7.830 1.00 95.81 105 GLU A CA 1
ATOM 836 C C . GLU A 1 105 ? 19.521 0.564 7.229 1.00 95.81 105 GLU A C 1
ATOM 838 O O . GLU A 1 105 ? 20.482 -0.195 7.133 1.00 95.81 105 GLU A O 1
ATOM 843 N N . GLY A 1 106 ? 19.561 1.806 6.744 1.00 95.94 106 GLY A N 1
ATOM 844 C CA . GLY A 1 106 ? 20.684 2.311 5.964 1.00 95.94 106 GLY A CA 1
ATOM 845 C C . GLY A 1 106 ? 20.856 1.610 4.610 1.00 95.94 106 GLY A C 1
ATOM 846 O O . GLY A 1 106 ? 21.967 1.556 4.081 1.00 95.94 106 GLY A O 1
ATOM 847 N N . GLN A 1 107 ? 19.783 1.042 4.048 1.00 96.81 107 GLN A N 1
ATOM 848 C CA . GLN A 1 107 ? 19.844 0.139 2.894 1.00 96.81 107 GLN A CA 1
ATOM 849 C C . GLN A 1 107 ? 19.115 0.705 1.670 1.00 96.81 107 GLN A C 1
ATOM 851 O O . GLN A 1 107 ? 17.958 1.115 1.746 1.00 96.81 107 GLN A O 1
ATOM 856 N N . TRP A 1 108 ? 19.772 0.653 0.508 1.00 96.81 108 TRP A N 1
ATOM 857 C CA . TRP A 1 108 ? 19.128 0.903 -0.783 1.00 96.81 108 TRP A CA 1
ATOM 858 C C . TRP A 1 108 ? 18.507 -0.375 -1.341 1.00 96.81 108 TRP A C 1
ATOM 860 O O . TRP A 1 108 ? 19.167 -1.412 -1.409 1.00 96.81 108 TRP A O 1
ATOM 870 N N . LEU A 1 109 ? 17.268 -0.267 -1.805 1.00 95.12 109 LEU A N 1
ATOM 871 C CA . LEU A 1 109 ? 16.652 -1.244 -2.689 1.00 95.12 109 LEU A CA 1
ATOM 872 C C . LEU A 1 109 ? 16.946 -0.841 -4.137 1.00 95.12 109 LEU A C 1
ATOM 874 O O . LEU A 1 109 ? 16.935 0.347 -4.484 1.00 95.12 109 LEU A O 1
ATOM 878 N N . ALA A 1 110 ? 17.263 -1.839 -4.961 1.00 92.69 110 ALA A N 1
ATOM 879 C CA . ALA A 1 110 ? 17.517 -1.652 -6.383 1.00 92.69 110 ALA A CA 1
ATOM 880 C C . ALA A 1 110 ? 16.244 -1.199 -7.119 1.00 92.69 110 ALA A C 1
ATOM 882 O O . ALA A 1 110 ? 15.174 -1.082 -6.526 1.00 92.69 110 ALA A O 1
ATOM 883 N N . ASP A 1 111 ? 16.368 -0.939 -8.421 1.00 94.12 111 ASP A N 1
ATOM 884 C CA . ASP A 1 111 ? 15.246 -0.571 -9.291 1.00 94.12 111 ASP A CA 1
ATOM 885 C C . ASP A 1 111 ? 14.356 -1.795 -9.592 1.00 94.12 111 ASP A C 1
ATOM 887 O O . ASP A 1 111 ? 14.308 -2.321 -10.703 1.00 94.12 111 ASP A O 1
ATOM 891 N N . THR A 1 112 ? 13.731 -2.325 -8.541 1.00 95.44 112 THR A N 1
ATOM 892 C CA . THR A 1 112 ? 12.924 -3.547 -8.536 1.00 95.44 112 THR A CA 1
ATOM 893 C C . THR A 1 112 ? 11.576 -3.278 -7.878 1.00 95.44 112 THR A C 1
ATOM 895 O O . THR A 1 112 ? 11.504 -2.426 -6.982 1.00 95.44 112 THR A O 1
ATOM 898 N N . PRO A 1 113 ? 10.513 -4.007 -8.262 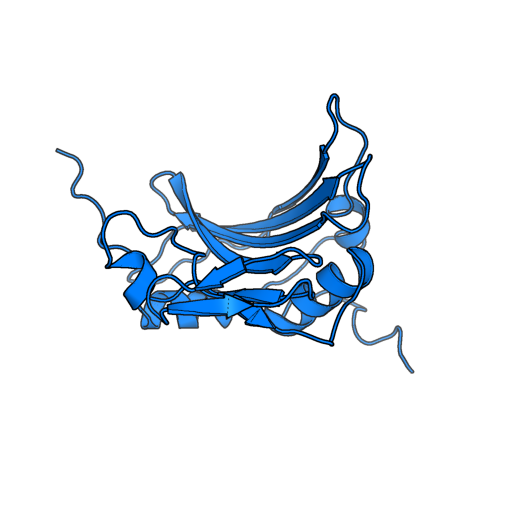1.00 98.06 113 PRO A N 1
ATOM 899 C CA . PRO A 1 113 ? 9.271 -3.998 -7.506 1.00 98.06 113 PRO A CA 1
ATOM 900 C C . PRO A 1 113 ? 9.537 -4.290 -6.028 1.00 98.06 113 PRO A C 1
ATOM 902 O O . PRO A 1 113 ? 10.449 -5.045 -5.671 1.00 98.06 113 PRO A O 1
ATOM 905 N N . HIS A 1 114 ? 8.778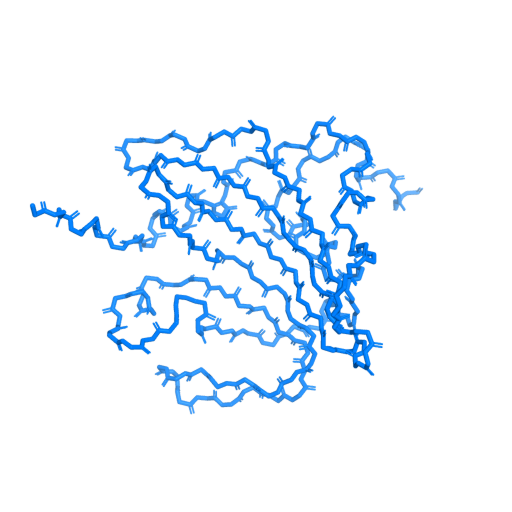 -3.641 -5.158 1.00 98.12 114 HIS A N 1
ATOM 906 C CA . HIS A 1 114 ? 8.934 -3.795 -3.719 1.00 98.12 114 HIS A CA 1
ATOM 907 C C . HIS A 1 114 ? 7.620 -3.532 -2.996 1.00 98.12 114 HIS A C 1
ATOM 909 O O . HIS A 1 114 ? 6.729 -2.832 -3.492 1.00 98.12 114 HIS A O 1
ATOM 915 N N . VAL A 1 115 ? 7.504 -4.115 -1.811 1.00 98.06 115 VAL A N 1
ATOM 916 C CA . VAL A 1 115 ? 6.344 -3.989 -0.939 1.00 98.06 115 VAL A CA 1
ATOM 917 C C . VAL A 1 115 ? 6.746 -3.168 0.271 1.00 98.06 115 VAL A C 1
ATOM 919 O O . VAL A 1 115 ? 7.693 -3.501 0.974 1.00 98.06 115 VAL A O 1
ATOM 922 N N . HIS A 1 116 ? 6.036 -2.070 0.492 1.00 97.31 116 HIS A N 1
ATOM 923 C CA . HIS A 1 116 ? 6.121 -1.309 1.723 1.00 97.31 116 HIS A CA 1
ATOM 924 C C . HIS A 1 116 ? 5.192 -1.898 2.768 1.00 97.31 116 HIS A C 1
ATOM 926 O O . HIS A 1 116 ? 4.042 -2.230 2.463 1.00 97.31 116 HIS A O 1
ATOM 932 N N . HIS A 1 117 ? 5.669 -1.900 4.005 1.00 92.75 117 HIS A N 1
ATOM 933 C CA . HIS A 1 117 ? 4.897 -2.275 5.177 1.00 92.75 117 HIS A CA 1
ATOM 934 C C . HIS A 1 117 ? 5.016 -1.165 6.211 1.00 92.75 117 HIS A C 1
ATOM 936 O O . HIS A 1 117 ? 6.108 -0.634 6.443 1.00 92.75 117 HIS A O 1
ATOM 942 N N . VAL A 1 118 ? 3.895 -0.810 6.832 1.00 91.94 118 VAL A N 1
ATOM 943 C CA . VAL A 1 118 ? 3.951 -0.014 8.056 1.00 91.94 118 VAL A CA 1
ATOM 944 C C . VAL A 1 118 ? 4.625 -0.846 9.147 1.00 91.94 118 VAL A C 1
ATOM 946 O O . VAL A 1 118 ? 4.430 -2.057 9.232 1.00 91.94 118 VAL A O 1
ATOM 949 N N . THR A 1 119 ? 5.454 -0.205 9.963 1.00 92.69 119 THR A N 1
ATOM 950 C CA . THR A 1 119 ? 6.075 -0.841 11.130 1.00 92.69 119 THR A CA 1
ATOM 951 C C . THR A 1 119 ? 6.033 0.137 12.292 1.00 92.69 119 THR A C 1
ATOM 953 O O . THR A 1 119 ? 6.224 1.340 12.080 1.00 92.69 119 THR A O 1
ATOM 956 N N . GLU A 1 120 ? 5.847 -0.367 13.510 1.00 92.88 120 GLU A N 1
ATOM 957 C CA . GLU A 1 120 ? 5.816 0.461 14.724 1.00 92.88 120 GLU A CA 1
ATOM 958 C C . GLU A 1 120 ? 7.072 1.343 14.820 1.00 92.88 120 GLU A C 1
ATOM 960 O O . GLU A 1 120 ? 7.002 2.557 14.990 1.00 92.88 120 GLU A O 1
ATOM 965 N N . ARG A 1 121 ? 8.252 0.765 14.580 1.00 91.88 121 ARG A N 1
ATOM 966 C CA . ARG A 1 121 ? 9.534 1.491 14.623 1.00 91.88 121 ARG A CA 1
ATOM 967 C C . ARG A 1 121 ? 9.625 2.670 13.642 1.00 91.88 121 ARG A C 1
ATOM 969 O O . ARG A 1 121 ? 10.258 3.668 13.970 1.00 91.88 121 ARG A O 1
ATOM 976 N N . TYR A 1 122 ? 9.029 2.570 12.447 1.00 91.88 122 TYR A N 1
ATOM 977 C CA . TYR A 1 122 ? 8.994 3.683 11.489 1.00 91.88 122 TYR A CA 1
ATOM 978 C C . TYR A 1 122 ? 7.962 4.737 11.896 1.00 91.88 122 TYR A C 1
ATOM 980 O O . TYR A 1 122 ? 8.198 5.919 11.659 1.00 91.88 122 TYR A O 1
ATOM 988 N N . LEU A 1 123 ? 6.852 4.333 12.521 1.00 89.62 123 LEU A N 1
ATOM 989 C CA . LEU A 1 123 ? 5.846 5.252 13.058 1.00 89.62 123 LEU A CA 1
ATOM 990 C C . LEU A 1 123 ? 6.361 6.048 14.264 1.00 89.62 123 LEU A C 1
ATOM 992 O O . LEU A 1 123 ? 6.098 7.242 14.369 1.00 89.62 123 LEU A O 1
ATOM 996 N N . MET A 1 124 ? 7.134 5.406 15.139 1.00 88.75 124 MET A N 1
ATOM 997 C CA . MET A 1 124 ? 7.684 6.016 16.353 1.00 88.75 124 MET A CA 1
ATOM 998 C C . MET A 1 124 ? 8.870 6.951 16.084 1.00 88.75 124 MET A C 1
ATOM 1000 O O . MET A 1 124 ? 9.265 7.720 16.962 1.00 88.75 124 MET A O 1
ATOM 1004 N N . HIS A 1 125 ? 9.469 6.896 14.890 1.00 87.19 125 HIS A N 1
ATOM 1005 C CA . HIS A 1 125 ? 10.647 7.694 14.579 1.00 87.19 125 HIS A CA 1
ATOM 1006 C C . HIS A 1 125 ? 10.267 9.053 13.964 1.00 87.19 125 HIS A C 1
ATOM 1008 O O . HIS A 1 125 ? 9.669 9.102 12.884 1.00 87.19 125 HIS A O 1
ATOM 1014 N N . PRO A 1 126 ? 10.694 10.185 14.559 1.00 81.88 126 PRO A N 1
ATOM 1015 C CA . PRO A 1 126 ? 10.423 11.505 14.004 1.00 81.88 126 PRO A CA 1
ATOM 1016 C C . PRO A 1 126 ? 10.929 11.639 12.565 1.00 81.88 126 PRO A C 1
ATOM 1018 O O . PRO A 1 126 ? 12.020 11.165 12.231 1.00 81.88 126 PRO A O 1
ATOM 1021 N N . ASN A 1 127 ? 10.159 12.341 11.732 1.00 82.56 127 ASN A N 1
ATOM 1022 C CA . ASN A 1 127 ? 10.457 12.633 10.322 1.00 82.56 127 ASN A CA 1
ATOM 1023 C C . ASN A 1 127 ? 10.525 11.415 9.385 1.00 82.56 127 ASN A C 1
ATOM 1025 O O . ASN A 1 127 ? 10.891 11.574 8.217 1.00 82.56 127 ASN A O 1
ATOM 1029 N N . MET A 1 128 ? 10.179 10.214 9.853 1.00 85.06 128 MET A N 1
ATOM 1030 C CA . MET A 1 128 ? 10.025 9.059 8.977 1.00 85.06 128 MET A CA 1
ATOM 1031 C C . MET A 1 128 ? 8.618 9.024 8.384 1.00 85.06 128 MET A C 1
ATOM 1033 O O . MET A 1 128 ? 7.639 9.449 8.993 1.00 85.06 128 MET A O 1
ATOM 1037 N N . LYS A 1 129 ? 8.514 8.522 7.152 1.00 86.00 129 LYS A N 1
ATOM 1038 C CA . LYS A 1 129 ? 7.211 8.176 6.582 1.00 86.00 129 LYS A CA 1
ATOM 1039 C C . LYS A 1 129 ? 6.756 6.864 7.218 1.00 86.00 129 LYS A C 1
ATOM 1041 O O . LYS A 1 129 ? 7.543 5.924 7.266 1.00 86.00 129 LYS A O 1
ATOM 1046 N N . HIS A 1 130 ? 5.487 6.797 7.619 1.00 83.50 130 HIS A N 1
ATOM 1047 C CA . HIS A 1 130 ? 4.825 5.582 8.121 1.00 83.50 130 HIS A CA 1
ATOM 1048 C C . HIS A 1 130 ? 5.083 4.326 7.278 1.00 83.50 130 HIS A C 1
ATOM 1050 O O . HIS A 1 130 ? 5.365 3.264 7.813 1.00 83.50 130 HIS A O 1
ATOM 1056 N N . ASP A 1 131 ? 5.079 4.468 5.956 1.00 87.69 131 ASP A N 1
ATOM 1057 C CA . ASP A 1 131 ? 5.345 3.418 4.975 1.00 87.69 131 ASP A CA 1
ATOM 1058 C C . ASP A 1 131 ? 6.781 3.482 4.424 1.00 87.69 131 ASP A C 1
ATOM 1060 O O . ASP A 1 131 ? 7.022 3.243 3.242 1.00 87.69 131 ASP A O 1
ATOM 1064 N N . GLY A 1 132 ? 7.740 3.919 5.240 1.00 91.62 132 GLY A N 1
ATOM 1065 C CA . GLY A 1 132 ? 9.128 4.128 4.825 1.00 91.62 132 GLY A CA 1
ATOM 1066 C C . GLY A 1 132 ? 9.936 2.840 4.676 1.00 91.62 132 GLY A C 1
ATOM 1067 O O . GLY A 1 132 ? 10.922 2.840 3.945 1.00 91.62 132 GLY A O 1
ATOM 1068 N N . TYR A 1 133 ? 9.515 1.755 5.322 1.00 96.06 133 TYR A N 1
ATOM 1069 C CA . TYR A 1 133 ? 10.137 0.444 5.177 1.00 96.06 133 TYR A CA 1
ATOM 1070 C C . TYR A 1 133 ? 9.593 -0.289 3.953 1.00 96.06 133 TYR A C 1
ATOM 1072 O O . TYR A 1 133 ? 8.382 -0.270 3.719 1.00 96.06 133 TYR A O 1
ATOM 1080 N N . ALA A 1 134 ? 10.471 -0.951 3.198 1.00 97.56 134 ALA A N 1
ATOM 1081 C CA . ALA A 1 134 ? 10.086 -1.837 2.110 1.00 97.56 134 ALA A CA 1
ATOM 1082 C C . ALA A 1 134 ? 11.018 -3.041 1.938 1.00 97.56 134 ALA A C 1
ATOM 1084 O O . ALA A 1 134 ? 12.190 -3.011 2.322 1.00 97.56 134 ALA A O 1
ATOM 1085 N N . GLU A 1 135 ? 10.500 -4.066 1.271 1.00 97.38 135 GLU A N 1
ATOM 1086 C CA . GLU A 1 135 ? 11.207 -5.282 0.880 1.00 97.38 135 GLU A CA 1
ATOM 1087 C C . GLU A 1 135 ? 11.064 -5.513 -0.625 1.00 97.38 135 GLU A C 1
ATOM 1089 O O . GLU A 1 135 ? 10.014 -5.247 -1.208 1.00 97.38 135 GLU A O 1
ATOM 1094 N N . ILE A 1 136 ? 12.122 -6.002 -1.275 1.00 97.62 136 ILE A N 1
ATOM 1095 C CA . ILE A 1 136 ? 12.076 -6.354 -2.702 1.00 97.62 136 ILE A CA 1
ATOM 1096 C C . ILE A 1 136 ? 11.076 -7.496 -2.907 1.00 97.62 136 ILE A C 1
ATOM 1098 O O . ILE A 1 136 ? 11.068 -8.450 -2.135 1.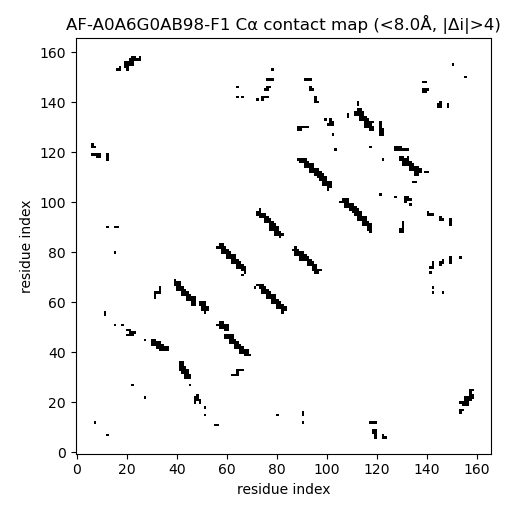00 97.62 136 ILE A O 1
ATOM 1102 N N . SER A 1 137 ? 10.285 -7.427 -3.978 1.00 96.88 137 SER A N 1
ATOM 1103 C CA . SER A 1 137 ? 9.388 -8.508 -4.388 1.00 96.88 137 SER A CA 1
ATOM 1104 C C . SER A 1 137 ? 9.617 -8.891 -5.846 1.00 96.88 137 SER A C 1
ATOM 1106 O O . SER A 1 137 ? 9.955 -8.064 -6.695 1.00 96.88 137 SER A O 1
ATOM 1108 N N . THR A 1 138 ? 9.424 -10.177 -6.123 1.00 96.31 138 THR A N 1
ATOM 1109 C CA . THR A 1 138 ? 9.426 -10.765 -7.467 1.00 96.31 138 THR A CA 1
ATOM 1110 C C . THR A 1 138 ? 8.044 -11.270 -7.883 1.00 96.31 138 THR A C 1
ATOM 1112 O O . THR A 1 138 ? 7.912 -11.864 -8.950 1.00 96.31 138 THR A O 1
ATOM 1115 N N . ASP A 1 139 ? 7.021 -11.050 -7.056 1.00 97.12 139 ASP A N 1
ATOM 1116 C CA . ASP A 1 139 ? 5.697 -11.673 -7.204 1.00 97.12 139 ASP A CA 1
ATOM 1117 C C . ASP A 1 139 ? 4.762 -10.886 -8.130 1.00 97.12 139 ASP A C 1
ATOM 1119 O O . ASP A 1 139 ? 3.690 -11.357 -8.506 1.00 97.12 139 ASP A O 1
ATOM 1123 N N . PHE A 1 140 ? 5.167 -9.676 -8.510 1.00 97.62 140 PHE A N 1
ATOM 1124 C CA . PHE A 1 140 ? 4.457 -8.815 -9.443 1.00 97.62 140 PHE A CA 1
ATOM 1125 C C . PHE A 1 140 ? 5.449 -7.955 -10.229 1.00 97.62 140 PHE A C 1
ATOM 1127 O O . PHE A 1 140 ? 6.548 -7.649 -9.765 1.00 97.62 140 PHE A O 1
ATOM 1134 N N . ASN A 1 141 ? 5.066 -7.562 -11.440 1.00 96.62 141 ASN A N 1
ATOM 1135 C CA . ASN A 1 141 ? 5.886 -6.714 -12.312 1.00 96.62 141 ASN A CA 1
ATOM 1136 C C . ASN A 1 141 ? 5.084 -5.609 -13.020 1.00 96.62 141 ASN A C 1
ATOM 1138 O O . ASN A 1 141 ? 5.678 -4.717 -13.624 1.00 96.62 141 ASN A O 1
ATOM 1142 N N . ASP A 1 142 ? 3.763 -5.602 -12.866 1.00 96.75 142 ASP A N 1
ATOM 1143 C CA . ASP A 1 142 ? 2.851 -4.575 -13.355 1.00 96.75 142 ASP A CA 1
ATOM 1144 C C . ASP A 1 142 ? 1.758 -4.272 -12.313 1.00 96.75 142 ASP A C 1
ATOM 1146 O O . ASP A 1 142 ? 1.663 -4.922 -11.269 1.00 96.75 142 ASP A O 1
ATOM 1150 N N . LEU A 1 143 ? 0.928 -3.259 -12.575 1.00 96.75 143 LEU A N 1
ATOM 1151 C CA . LEU A 1 143 ? -0.115 -2.855 -11.631 1.00 96.75 143 LEU A CA 1
ATOM 1152 C C . LEU A 1 143 ? -1.169 -3.952 -11.402 1.00 96.75 143 LEU A C 1
ATOM 1154 O O . LEU A 1 143 ? -1.647 -4.117 -10.283 1.00 96.75 143 LEU A O 1
ATOM 1158 N N . ASP A 1 144 ? -1.542 -4.698 -12.442 1.00 94.88 144 ASP A N 1
ATOM 1159 C CA . ASP A 1 144 ? -2.601 -5.707 -12.357 1.00 94.88 144 ASP A CA 1
ATOM 1160 C C . ASP A 1 144 ? -2.152 -6.919 -11.520 1.00 94.88 144 ASP A C 1
ATOM 1162 O O . ASP A 1 144 ? -2.914 -7.428 -10.696 1.00 94.88 144 ASP A O 1
ATOM 1166 N N . SER A 1 145 ? -0.913 -7.384 -11.695 1.00 96.44 145 SER A N 1
ATOM 1167 C CA . SER A 1 145 ? -0.293 -8.400 -10.835 1.00 96.44 145 SER A CA 1
ATOM 1168 C C . SER A 1 145 ? -0.076 -7.879 -9.413 1.00 96.44 145 SER A C 1
ATOM 1170 O O . SER A 1 145 ? -0.350 -8.611 -8.464 1.00 96.44 145 SER A O 1
ATOM 1172 N N . ALA A 1 146 ? 0.287 -6.604 -9.238 1.00 97.62 146 ALA A N 1
ATOM 1173 C CA . ALA A 1 146 ? 0.423 -5.989 -7.918 1.00 97.62 146 ALA A CA 1
ATOM 1174 C C . ALA A 1 146 ? -0.913 -5.902 -7.162 1.00 97.62 146 ALA A C 1
ATOM 1176 O O . ALA A 1 146 ? -0.941 -6.127 -5.955 1.00 97.62 146 ALA A O 1
ATOM 1177 N N . ILE A 1 147 ? -2.031 -5.611 -7.843 1.00 96.25 147 ILE A N 1
ATOM 1178 C CA . ILE A 1 147 ? -3.369 -5.601 -7.224 1.00 96.25 147 ILE A CA 1
ATOM 1179 C C . ILE A 1 147 ? -3.747 -7.003 -6.739 1.00 96.25 147 ILE A C 1
ATOM 1181 O O . ILE A 1 147 ? -4.263 -7.147 -5.633 1.00 96.25 147 ILE A O 1
ATOM 1185 N N . ARG A 1 148 ? -3.471 -8.041 -7.539 1.00 93.62 148 ARG A N 1
ATOM 1186 C CA . ARG A 1 148 ? -3.738 -9.434 -7.145 1.00 93.62 148 ARG A CA 1
ATOM 1187 C C . ARG A 1 148 ? -2.856 -9.874 -5.981 1.00 93.62 148 ARG A C 1
ATOM 1189 O O . ARG A 1 148 ? -3.370 -10.457 -5.035 1.00 93.62 148 ARG A O 1
ATOM 1196 N N . HIS A 1 149 ? -1.566 -9.546 -6.029 1.00 95.81 149 HIS A N 1
ATOM 1197 C CA . HIS A 1 149 ? -0.636 -9.824 -4.938 1.00 95.81 149 HIS A CA 1
ATOM 1198 C C . HIS A 1 149 ? -1.061 -9.117 -3.645 1.00 95.81 149 HIS A C 1
ATOM 1200 O O . HIS A 1 149 ? -1.085 -9.735 -2.587 1.00 95.81 149 HIS A O 1
ATOM 1206 N N . LEU A 1 150 ? -1.468 -7.844 -3.727 1.00 95.62 150 LEU A N 1
ATOM 1207 C CA . LEU A 1 150 ? -2.041 -7.114 -2.597 1.00 95.62 150 LEU A CA 1
ATOM 1208 C C . LEU A 1 150 ? -3.263 -7.845 -2.034 1.00 95.62 150 LEU A C 1
ATOM 1210 O O . LEU A 1 150 ? -3.318 -8.051 -0.828 1.00 95.62 150 LEU A O 1
ATOM 1214 N N . ALA A 1 151 ? -4.218 -8.224 -2.890 1.00 93.50 151 ALA A N 1
ATOM 1215 C CA . ALA A 1 151 ? -5.454 -8.886 -2.481 1.00 93.50 151 ALA A CA 1
ATOM 1216 C C . ALA A 1 151 ? -5.189 -10.202 -1.736 1.00 93.50 151 ALA A C 1
ATOM 1218 O O . ALA A 1 151 ? -5.736 -10.403 -0.654 1.00 93.50 151 ALA A O 1
ATOM 1219 N N . ASP A 1 152 ? -4.298 -11.044 -2.264 1.00 92.19 152 ASP A N 1
ATOM 1220 C CA . ASP A 1 152 ? -3.846 -12.260 -1.582 1.00 92.19 152 ASP A CA 1
ATOM 1221 C C . ASP A 1 152 ? -3.183 -11.923 -0.239 1.00 92.19 152 ASP A C 1
ATOM 1223 O O . ASP A 1 152 ? -3.560 -12.444 0.812 1.00 92.19 152 ASP A O 1
ATOM 1227 N N . ARG A 1 153 ? -2.262 -10.951 -0.238 1.00 92.62 153 ARG A N 1
ATOM 1228 C CA . ARG A 1 153 ? -1.460 -10.643 0.945 1.00 92.62 153 ARG A CA 1
ATOM 1229 C C . ARG A 1 153 ? -2.264 -10.074 2.110 1.00 92.62 153 ARG A C 1
ATOM 1231 O O . ARG A 1 153 ? -1.889 -10.303 3.258 1.00 92.62 153 ARG A O 1
ATOM 1238 N N . VAL A 1 154 ? -3.341 -9.340 1.830 1.00 92.00 154 VAL A N 1
ATOM 1239 C CA . VAL A 1 154 ? -4.221 -8.765 2.862 1.00 92.00 154 VAL A CA 1
ATOM 1240 C C . VAL A 1 154 ? -5.450 -9.629 3.154 1.00 92.00 154 VAL A C 1
ATOM 1242 O O . VAL A 1 154 ? -6.290 -9.213 3.955 1.00 92.00 154 VAL A O 1
ATOM 1245 N N . GLY A 1 155 ? -5.572 -10.799 2.518 1.00 90.88 155 GLY A N 1
ATOM 1246 C CA . GLY A 1 155 ? -6.688 -11.720 2.721 1.00 90.88 155 GLY A CA 1
ATOM 1247 C C . GLY A 1 155 ? -8.029 -11.160 2.246 1.00 90.88 155 GLY A C 1
ATOM 1248 O O . GLY A 1 155 ? -9.022 -11.260 2.968 1.00 90.88 155 GLY A O 1
ATOM 1249 N N . LEU A 1 156 ? -8.064 -10.531 1.066 1.00 90.94 156 LEU A N 1
ATOM 1250 C CA . LEU A 1 156 ? -9.313 -10.072 0.455 1.00 90.94 156 LEU A CA 1
ATOM 1251 C C . LEU A 1 156 ? -10.242 -11.268 0.200 1.00 90.94 156 LEU A C 1
ATOM 1253 O O . LEU A 1 156 ? -9.865 -12.232 -0.464 1.00 90.94 156 LEU A O 1
ATOM 1257 N N . GLN A 1 157 ? -11.471 -11.188 0.697 1.00 87.81 157 GLN A N 1
ATOM 1258 C CA . GLN A 1 157 ? -12.482 -12.231 0.544 1.00 87.81 157 GLN A CA 1
ATOM 1259 C C . GLN A 1 157 ? -13.492 -11.779 -0.508 1.00 87.81 157 GLN A C 1
ATOM 1261 O O . GLN A 1 157 ? -14.519 -11.191 -0.181 1.00 87.81 157 GLN A O 1
ATOM 1266 N N . ALA A 1 158 ? -13.168 -12.003 -1.780 1.00 77.75 158 ALA A N 1
ATOM 1267 C CA . ALA A 1 158 ? -14.106 -11.797 -2.877 1.00 77.75 158 ALA A CA 1
ATOM 1268 C C . ALA A 1 158 ? -14.747 -13.134 -3.270 1.00 77.75 158 ALA A C 1
ATOM 1270 O O . ALA A 1 158 ? -14.044 -14.121 -3.510 1.00 77.75 158 ALA A O 1
ATOM 1271 N N . ASP A 1 159 ? -16.076 -13.164 -3.362 1.00 66.31 159 ASP A N 1
ATOM 1272 C CA . ASP A 1 159 ? -16.789 -14.319 -3.906 1.00 66.31 159 ASP A CA 1
ATOM 1273 C C . ASP A 1 159 ? -16.295 -14.603 -5.338 1.00 66.31 159 ASP A C 1
ATOM 1275 O O . ASP A 1 159 ? -16.210 -13.704 -6.177 1.00 66.31 159 ASP A O 1
ATOM 1279 N N . GLY A 1 160 ? -15.916 -15.856 -5.614 1.00 56.47 160 GLY A N 1
ATOM 1280 C CA . GLY A 1 160 ? -15.398 -16.286 -6.921 1.00 56.47 160 GLY A CA 1
ATOM 1281 C C . GLY A 1 160 ? -13.915 -15.985 -7.191 1.00 56.47 160 GLY A C 1
ATOM 1282 O O . GLY A 1 160 ? -13.436 -16.253 -8.292 1.00 56.47 160 GLY A O 1
ATOM 1283 N N . PHE A 1 161 ? -13.151 -15.474 -6.214 1.00 49.56 161 PHE A N 1
ATOM 1284 C CA . PHE A 1 161 ? -11.717 -15.182 -6.398 1.00 49.56 161 PHE A CA 1
ATOM 1285 C C . PHE A 1 161 ? -10.857 -16.442 -6.609 1.00 49.56 161 PHE A C 1
ATOM 1287 O O . PHE A 1 161 ? -9.815 -16.380 -7.260 1.00 49.56 161 PHE A O 1
ATOM 1294 N N . PHE A 1 162 ? -11.312 -17.595 -6.108 1.00 46.34 162 PHE A N 1
ATOM 1295 C CA . PHE A 1 162 ? -10.593 -18.870 -6.206 1.00 46.34 162 PHE A CA 1
ATOM 1296 C C . PHE A 1 162 ? -10.921 -19.700 -7.463 1.00 46.34 162 PHE A C 1
ATOM 1298 O O . PHE A 1 162 ? -10.212 -20.665 -7.735 1.00 46.34 162 PHE A O 1
ATOM 1305 N N . ASP A 1 163 ? -11.913 -19.310 -8.274 1.00 42.03 163 ASP A N 1
ATOM 1306 C CA . ASP A 1 163 ? -12.378 -20.115 -9.423 1.00 42.03 163 ASP A CA 1
ATOM 1307 C C . ASP A 1 163 ? -11.709 -19.761 -10.766 1.00 42.03 163 ASP A C 1
ATOM 1309 O O . ASP A 1 163 ? -12.070 -20.302 -11.808 1.00 42.03 163 ASP A O 1
ATOM 1313 N N . LEU A 1 164 ? -10.714 -18.867 -10.781 1.00 45.69 164 LEU A N 1
ATOM 1314 C CA . LEU A 1 164 ? -10.009 -18.480 -12.015 1.00 45.69 164 LEU A CA 1
ATOM 1315 C C . LEU A 1 164 ? -8.720 -19.274 -12.289 1.00 45.69 164 LEU A C 1
ATOM 1317 O O . LEU A 1 164 ? -8.031 -18.982 -13.267 1.00 45.69 164 LEU A O 1
ATOM 1321 N N . PHE A 1 165 ? -8.398 -20.278 -11.463 1.00 46.34 165 PHE A N 1
ATOM 1322 C CA . PHE A 1 165 ? -7.186 -21.098 -11.613 1.00 46.34 165 PHE A CA 1
ATOM 1323 C C . PHE A 1 165 ? -7.394 -22.610 -11.389 1.00 46.34 165 PHE A C 1
ATOM 1325 O O . PHE A 1 165 ? -6.449 -23.304 -11.006 1.00 46.34 165 PHE A O 1
ATOM 1332 N N . LEU A 1 166 ? -8.590 -23.136 -11.682 1.00 37.91 166 LEU A N 1
ATOM 1333 C CA . LEU A 1 166 ? -8.805 -24.571 -11.925 1.00 37.91 166 LEU A CA 1
ATOM 1334 C C . LEU A 1 166 ? -9.285 -24.821 -13.357 1.00 37.91 166 LEU A C 1
ATOM 1336 O O . LEU A 1 166 ? -10.190 -24.090 -13.815 1.00 37.91 166 LEU A O 1
#

Solvent-accessible surface area (backbone atoms only — not comparable to full-atom values): 9290 Å² total; per-residue (Å²): 128,82,75,77,71,77,70,67,46,59,67,55,50,52,47,67,48,65,45,83,39,61,46,89,55,94,52,46,68,66,52,22,43,53,43,94,52,91,72,62,51,22,53,18,53,38,76,44,83,62,63,50,77,58,100,88,46,49,30,40,38,31,40,38,25,36,35,28,74,88,42,71,52,50,25,39,29,34,39,32,40,30,38,82,87,65,57,72,45,52,52,34,32,39,32,38,46,45,76,44,62,26,74,93,75,74,40,76,48,62,75,42,24,29,37,26,38,46,44,35,73,37,53,75,36,86,94,50,52,49,52,42,41,65,44,83,46,85,83,38,87,48,62,70,44,31,48,51,49,49,36,62,72,42,46,53,44,45,83,72,70,77,67,81,82,118

pLDDT: mean 87.82, std 13.73, range [36.12, 98.31]

Sequence (166 aa):
MSEDLPPLDQEDIDHLAAVPKPVVDSDWLGMLRPHRRRGINLVGRYDLPESVESQALKGTLHLYARLNQQYVADYSTGLVFTDGEGNSYRILRCNGPHRHYNSLEGQWLADTPHVHHVTERYLMHPNMKHDGYAEISTDFNDLDSAIRHLADRVGLQADGFFDLFL